Protein AF-A0A9E4PXD3-F1 (afdb_monomer)

Sequence (62 aa):
HGHDYVTVVVEGEGLVVEFDDGTTQENPSSPGTWRYHDDHKVHRVANKSGTRYKNVLIELKS

Radius of gyration: 12.1 Å; Cα contacts (8 Å, |Δi|>4): 125; chains: 1; bounding box: 27×1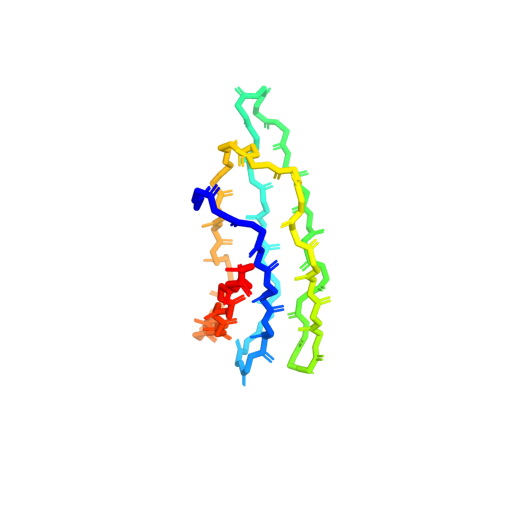6×34 Å

pLDDT: mean 85.93, std 6.62, range [65.88, 94.88]

Foldseek 3Di:
DPAKKKKAWQDDAFKWKADPVRDIDTDGHDHGDMDIDPDPDDIDIDDPDPDDTDIDIGGDDD

Solvent-accessible surface area (backbone atoms only — not comparable to full-atom values): 3829 Å² total; per-residue (Å²): 118,95,56,44,32,36,40,36,30,72,34,44,51,58,35,34,37,37,42,94,88,70,50,72,44,83,41,92,40,44,64,75,42,67,48,81,42,82,76,80,70,86,66,47,77,44,78,77,46,99,62,70,70,42,68,48,78,46,75,58,83,131

Nearest PDB structures (foldseek):
  3lag-assembly1_A  TM=8.853E-01  e=7.491E-03  Rhodopseudomonas palustris CGA009
  4j1x-assembly2_C  TM=7.189E-01  e=1.186E-01  Streptomyces wedmorensis
  5u58-assembly1_D  TM=6.329E-01  e=3.998E-01  Pseudomonas syringae
  1dgw-assembly1_A  TM=6.166E-01  e=5.885E-01  Canavalia ensiformis
  5v27-assembly1_A  TM=5.683E-01  e=1.776E+00  Cupriavidus metallidurans CH34

Mean predicted aligned error: 4.81 Å

Structure (mmCIF, N/CA/C/O backbone):
data_AF-A0A9E4PXD3-F1
#
_entry.id   AF-A0A9E4PXD3-F1
#
loop_
_atom_site.group_PDB
_atom_site.id
_atom_site.type_symbol
_atom_site.label_atom_id
_atom_site.label_alt_id
_atom_site.label_comp_id
_atom_site.label_asym_id
_atom_site.label_entity_id
_atom_site.label_seq_id
_atom_site.pdbx_PDB_ins_code
_atom_site.Cartn_x
_atom_site.Cartn_y
_atom_site.Cartn_z
_atom_site.occupancy
_atom_site.B_iso_or_equiv
_atom_site.auth_seq_id
_atom_site.auth_comp_id
_atom_site.auth_asym_id
_atom_site.auth_atom_id
_atom_site.pdbx_PDB_model_num
ATOM 1 N N . HIS A 1 1 ? 8.955 -6.897 -3.983 1.00 70.88 1 HIS A N 1
ATOM 2 C CA . HIS A 1 1 ? 8.505 -7.199 -5.357 1.00 70.88 1 HIS A CA 1
ATOM 3 C C . HIS A 1 1 ? 9.676 -6.975 -6.294 1.00 70.88 1 HIS A C 1
ATOM 5 O O . HIS A 1 1 ? 10.540 -6.184 -5.940 1.00 70.88 1 HIS A O 1
ATOM 11 N N . GLY A 1 2 ? 9.777 -7.753 -7.375 1.00 81.44 2 GLY A N 1
ATOM 12 C CA . GLY A 1 2 ? 10.923 -7.682 -8.294 1.00 81.44 2 GLY A CA 1
ATOM 13 C C . GLY A 1 2 ? 10.744 -6.659 -9.415 1.00 81.44 2 GLY A C 1
ATOM 14 O O . GLY A 1 2 ? 11.733 -6.162 -9.941 1.00 81.44 2 GLY A O 1
ATOM 15 N N . HIS A 1 3 ? 9.492 -6.343 -9.744 1.00 87.19 3 HIS A N 1
ATOM 16 C CA . HIS A 1 3 ? 9.100 -5.322 -10.705 1.00 87.19 3 HIS A CA 1
ATOM 17 C C . HIS A 1 3 ? 8.384 -4.183 -9.994 1.00 87.19 3 HIS A C 1
ATOM 19 O O . HIS A 1 3 ? 7.795 -4.400 -8.929 1.00 87.19 3 HIS A O 1
ATOM 25 N N . ASP A 1 4 ? 8.369 -3.022 -10.640 1.00 91.75 4 ASP A N 1
ATOM 26 C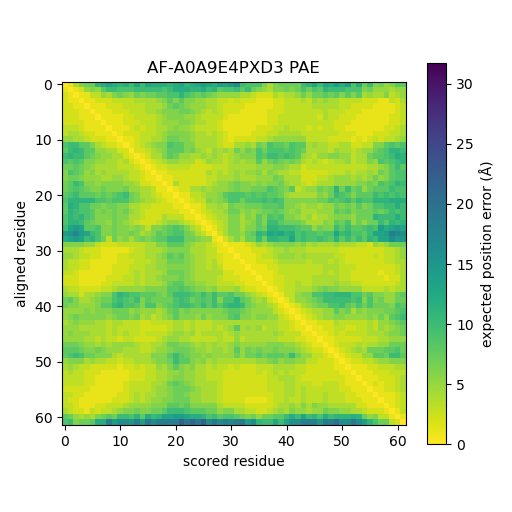 CA . ASP A 1 4 ? 7.549 -1.893 -10.236 1.00 91.75 4 ASP A CA 1
ATOM 27 C C . ASP A 1 4 ? 6.083 -2.311 -10.108 1.00 91.75 4 ASP A C 1
ATOM 29 O O . ASP A 1 4 ? 5.555 -3.136 -10.867 1.00 91.75 4 ASP A O 1
ATOM 33 N N . TYR A 1 5 ? 5.392 -1.719 -9.145 1.00 92.38 5 TYR A N 1
ATOM 34 C CA . TYR A 1 5 ? 4.002 -2.056 -8.882 1.00 92.38 5 TYR A CA 1
ATOM 35 C C . TYR A 1 5 ? 3.213 -0.859 -8.374 1.00 92.38 5 TYR A C 1
ATOM 37 O O . TYR A 1 5 ? 3.744 0.104 -7.822 1.00 92.38 5 TYR A O 1
ATOM 45 N N . VAL A 1 6 ? 1.897 -0.945 -8.533 1.00 93.06 6 VAL A N 1
ATOM 46 C CA . VAL A 1 6 ? 0.946 -0.004 -7.946 1.00 93.06 6 VAL A CA 1
ATOM 47 C C . VAL A 1 6 ? 0.177 -0.709 -6.842 1.00 93.06 6 VAL A C 1
ATOM 49 O O . VAL A 1 6 ? -0.326 -1.815 -7.033 1.00 93.06 6 VAL A O 1
ATOM 52 N N . THR A 1 7 ? 0.044 -0.065 -5.687 1.00 92.75 7 THR A N 1
ATOM 53 C CA . THR A 1 7 ? -0.915 -0.483 -4.659 1.00 92.75 7 THR A CA 1
ATOM 54 C C . THR A 1 7 ? -2.118 0.440 -4.660 1.00 92.75 7 THR A C 1
ATOM 56 O O . THR A 1 7 ? -1.928 1.653 -4.650 1.00 92.75 7 THR A O 1
ATOM 59 N N . VAL A 1 8 ? -3.328 -0.112 -4.590 1.00 94.06 8 VAL A N 1
ATOM 60 C CA . VAL A 1 8 ? -4.582 0.642 -4.426 1.00 94.06 8 VAL A CA 1
ATOM 61 C C . VAL A 1 8 ? -5.272 0.198 -3.142 1.00 94.06 8 VAL A C 1
ATOM 63 O O . VAL A 1 8 ? -5.515 -0.995 -2.956 1.00 94.06 8 VAL A O 1
ATOM 66 N N . VAL A 1 9 ? -5.590 1.136 -2.252 1.00 93.62 9 VAL A N 1
ATOM 67 C CA . VAL A 1 9 ? -6.341 0.852 -1.021 1.00 93.62 9 VAL A CA 1
ATOM 68 C C . VAL A 1 9 ? -7.806 0.610 -1.370 1.00 93.62 9 VAL A C 1
ATOM 70 O O . VAL A 1 9 ? -8.433 1.436 -2.032 1.00 93.62 9 VAL A O 1
ATOM 73 N N . VAL A 1 10 ? -8.362 -0.512 -0.914 1.00 94.44 10 VAL A N 1
ATOM 74 C CA . VAL A 1 10 ? -9.771 -0.876 -1.150 1.00 94.44 10 VAL A CA 1
ATOM 75 C C . VAL A 1 10 ? -10.595 -0.929 0.137 1.00 94.44 10 VAL A C 1
ATOM 77 O O . VAL A 1 10 ? -11.818 -0.881 0.068 1.00 94.44 10 VAL A O 1
ATOM 80 N N . GLU A 1 11 ? -9.949 -1.018 1.301 1.00 92.62 11 GLU A N 1
ATOM 81 C CA . GLU A 1 11 ? -10.606 -1.077 2.610 1.00 92.62 11 GLU A CA 1
ATOM 82 C C . GLU A 1 11 ? -9.645 -0.618 3.717 1.00 92.62 11 GLU A C 1
ATOM 84 O O . GLU A 1 11 ? -8.470 -0.994 3.705 1.00 92.62 11 GLU A O 1
ATOM 89 N N . GLY A 1 12 ? -10.166 0.118 4.699 1.00 85.75 12 GLY A N 1
ATOM 90 C CA . GLY A 1 12 ? -9.438 0.505 5.909 1.00 85.75 12 GLY A CA 1
ATOM 91 C C . GLY A 1 12 ? -8.495 1.693 5.737 1.00 85.75 12 GLY A C 1
ATOM 92 O O . GLY A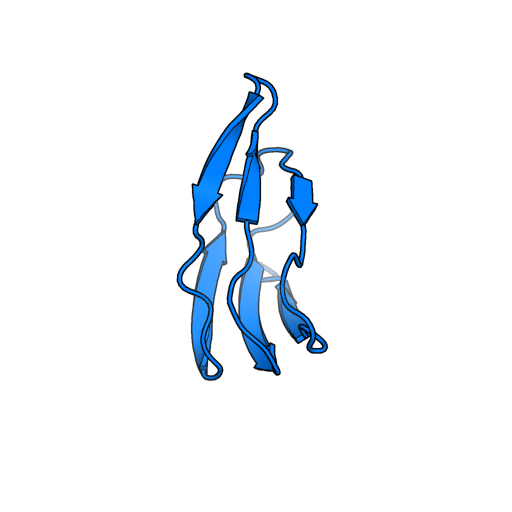 1 12 ? -8.304 2.205 4.633 1.00 85.75 12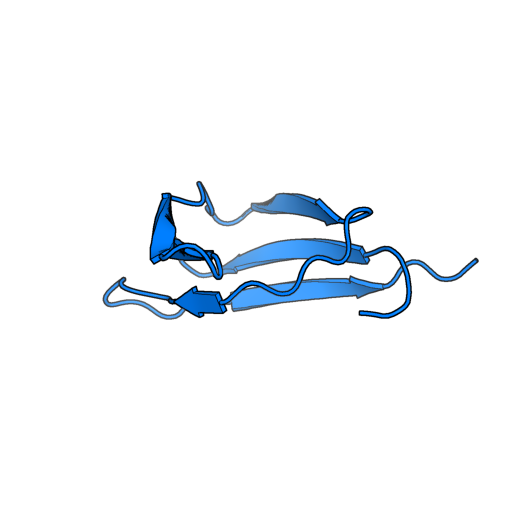 GLY A O 1
ATOM 93 N N . GLU A 1 13 ? -7.928 2.125 6.864 1.00 84.19 13 GLU A N 1
ATOM 94 C CA . GLU A 1 13 ? -7.013 3.262 6.947 1.00 84.19 13 GLU A CA 1
ATOM 95 C C . GLU A 1 13 ? -6.026 3.165 8.113 1.00 84.19 13 GLU A C 1
ATOM 97 O O . GLU A 1 13 ? -6.047 2.201 8.879 1.00 84.19 13 GLU A O 1
ATOM 102 N N . GLY A 1 14 ? -5.146 4.163 8.240 1.00 77.69 14 GLY A N 1
ATOM 103 C CA . GLY A 1 14 ? -4.281 4.308 9.414 1.00 77.69 14 GLY A CA 1
ATOM 104 C C . GLY A 1 14 ? -3.142 3.291 9.476 1.00 77.69 14 GLY A C 1
ATOM 105 O O . GLY A 1 14 ? -2.794 2.799 10.552 1.00 77.69 14 GLY A O 1
ATOM 106 N N . LEU A 1 15 ? -2.557 2.948 8.326 1.00 84.44 15 LEU A N 1
ATOM 107 C CA . LEU A 1 15 ? -1.332 2.158 8.311 1.00 84.44 15 LEU A CA 1
ATOM 108 C C . LEU A 1 15 ? -0.159 2.941 8.898 1.00 84.44 15 LEU A C 1
ATOM 110 O O . LEU A 1 15 ? 0.059 4.107 8.567 1.00 84.44 15 LEU A O 1
ATOM 114 N N . VAL A 1 16 ? 0.659 2.247 9.684 1.00 84.50 16 VAL A N 1
ATOM 115 C CA . VAL A 1 16 ? 1.960 2.745 10.128 1.00 84.50 16 VAL A CA 1
ATOM 116 C C . VAL A 1 16 ? 3.044 1.956 9.409 1.00 84.50 16 VAL A C 1
ATOM 118 O O . VAL A 1 16 ? 3.062 0.723 9.450 1.00 84.50 16 VAL A O 1
ATOM 121 N N . VAL A 1 17 ? 3.931 2.674 8.728 1.00 85.62 17 VAL A N 1
ATOM 122 C CA . VAL A 1 17 ? 5.144 2.115 8.130 1.00 85.62 17 VAL A CA 1
ATOM 123 C C . VAL A 1 17 ? 6.253 2.209 9.161 1.00 85.62 17 VAL A C 1
ATOM 125 O O . VAL A 1 17 ? 6.437 3.259 9.767 1.00 85.62 17 VAL A O 1
ATOM 128 N N . GLU A 1 18 ? 6.970 1.115 9.363 1.00 84.75 18 GLU A N 1
ATOM 129 C CA . GLU A 1 18 ? 8.125 1.030 10.248 1.00 84.75 18 GLU A CA 1
ATOM 130 C C . GLU A 1 18 ? 9.350 0.650 9.408 1.00 84.75 18 GLU A C 1
ATOM 132 O O . GLU A 1 18 ? 9.315 -0.318 8.636 1.00 84.75 18 GLU A O 1
ATOM 137 N N . PHE A 1 19 ? 10.409 1.447 9.537 1.00 81.56 19 PHE A N 1
ATOM 138 C CA . PHE A 1 19 ? 11.669 1.287 8.816 1.00 81.56 19 PHE A CA 1
ATOM 139 C C . PHE A 1 19 ? 12.729 0.606 9.695 1.00 81.56 19 PHE A C 1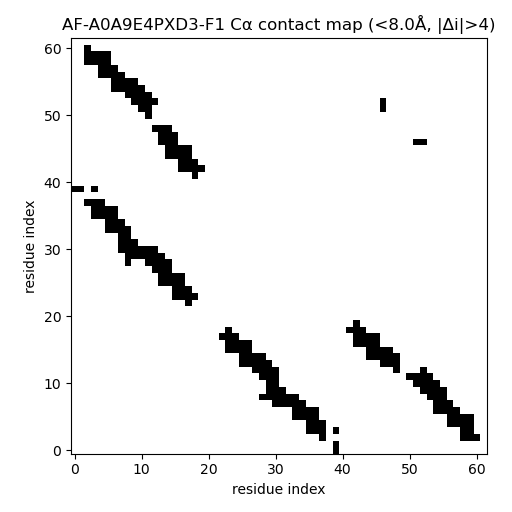
ATOM 141 O O . PHE A 1 19 ? 12.592 0.530 10.917 1.00 81.56 19 PHE A O 1
ATOM 148 N N . ASP A 1 20 ? 13.804 0.118 9.071 1.00 81.75 20 ASP A N 1
ATOM 149 C CA . ASP A 1 20 ? 14.870 -0.638 9.751 1.00 81.75 20 ASP A CA 1
ATOM 150 C C . ASP A 1 20 ? 15.655 0.191 10.782 1.00 81.75 20 ASP A C 1
ATOM 152 O O . ASP A 1 20 ? 16.238 -0.361 11.713 1.00 81.75 20 ASP A O 1
ATOM 156 N N . ASP A 1 21 ? 15.645 1.518 10.653 1.00 83.62 21 ASP A N 1
ATOM 157 C CA . ASP A 1 21 ? 16.229 2.449 11.624 1.00 83.62 21 ASP A CA 1
ATOM 158 C C . ASP A 1 21 ? 15.321 2.703 12.845 1.00 83.62 21 ASP A C 1
ATOM 160 O O . ASP A 1 21 ? 15.661 3.492 13.729 1.00 83.62 21 ASP A O 1
ATOM 164 N N . GLY A 1 22 ? 14.167 2.029 12.908 1.00 80.88 22 GLY A N 1
ATOM 165 C CA . GLY A 1 22 ? 13.172 2.165 13.967 1.00 80.88 22 GLY A CA 1
ATOM 166 C C . GLY A 1 22 ? 12.258 3.381 13.814 1.00 80.88 22 GLY A C 1
ATOM 167 O O . GLY A 1 22 ? 11.388 3.586 14.664 1.00 80.88 22 GLY A O 1
ATOM 168 N N . THR A 1 23 ? 12.412 4.186 12.757 1.00 86.00 23 THR A N 1
ATOM 169 C CA . THR A 1 23 ? 11.497 5.296 12.488 1.00 86.00 23 THR A CA 1
ATOM 170 C C . THR A 1 23 ? 10.143 4.781 12.014 1.00 86.00 23 THR A C 1
ATOM 172 O O . THR A 1 23 ? 10.024 3.736 11.366 1.00 86.00 23 THR A O 1
ATOM 175 N N . THR A 1 24 ? 9.091 5.523 12.361 1.00 84.75 24 THR A N 1
ATOM 176 C CA . THR A 1 24 ? 7.719 5.189 11.981 1.00 84.75 24 THR A CA 1
ATOM 177 C C . THR A 1 24 ? 7.067 6.354 11.265 1.00 84.75 24 THR A C 1
ATOM 179 O O . THR A 1 24 ? 7.197 7.495 11.707 1.00 84.75 24 THR A O 1
ATOM 182 N N . GLN A 1 25 ? 6.317 6.070 10.208 1.00 83.31 25 GLN A N 1
ATOM 183 C CA . GLN A 1 25 ? 5.590 7.070 9.442 1.00 83.31 25 GLN A CA 1
ATOM 184 C C . GLN A 1 25 ? 4.126 6.658 9.303 1.00 83.31 25 GLN A C 1
ATOM 186 O O . GLN A 1 25 ? 3.823 5.531 8.904 1.00 83.31 25 GLN A O 1
ATOM 191 N N . GLU A 1 26 ? 3.212 7.582 9.602 1.00 79.50 26 GLU A N 1
ATOM 192 C CA . GLU A 1 26 ? 1.807 7.405 9.246 1.00 79.50 26 GLU A CA 1
ATOM 193 C C . GLU A 1 26 ? 1.658 7.444 7.728 1.00 79.50 26 GLU A C 1
ATOM 195 O O . GLU A 1 26 ? 2.117 8.369 7.053 1.00 79.50 26 GLU A O 1
ATOM 200 N N . ASN A 1 27 ? 1.023 6.414 7.184 1.00 73.88 27 ASN A N 1
ATOM 201 C CA . ASN A 1 27 ? 0.731 6.329 5.770 1.00 73.88 27 ASN A CA 1
ATOM 202 C C . ASN A 1 27 ? -0.722 6.772 5.555 1.00 73.88 27 ASN A C 1
ATOM 204 O O . ASN A 1 27 ? -1.634 6.050 5.978 1.00 73.88 27 ASN A O 1
ATOM 208 N N . PRO A 1 28 ? -0.961 7.931 4.911 1.00 65.88 28 PRO A N 1
ATOM 209 C CA . PRO A 1 28 ? -2.308 8.384 4.597 1.00 65.88 28 PRO A CA 1
ATOM 210 C C . PRO A 1 28 ? -2.913 7.412 3.583 1.00 65.88 28 PRO A C 1
ATOM 212 O O . PRO A 1 28 ? -2.655 7.468 2.384 1.00 65.88 28 PRO A O 1
ATOM 215 N N . SER A 1 29 ? -3.678 6.455 4.090 1.00 73.56 29 SER A N 1
ATOM 216 C CA . SER A 1 29 ? -4.161 5.306 3.338 1.00 73.56 29 SER A CA 1
ATOM 217 C C . SER A 1 29 ? -5.670 5.233 3.484 1.00 73.56 29 SER A C 1
ATOM 219 O O . SER A 1 29 ? -6.170 4.512 4.320 1.00 73.56 29 SER A O 1
ATOM 221 N N . SER A 1 30 ? -6.406 6.007 2.697 1.00 87.12 30 SER A N 1
ATOM 222 C CA . SER A 1 30 ? -7.867 5.917 2.609 1.00 87.12 30 SER A CA 1
ATOM 223 C C . SER A 1 30 ? -8.281 5.121 1.365 1.00 87.12 30 SER A C 1
ATOM 225 O O . SER A 1 30 ? -7.501 5.046 0.408 1.00 87.12 30 SER A O 1
ATOM 227 N N . PRO A 1 31 ? -9.485 4.516 1.329 1.00 91.75 31 PRO A N 1
ATOM 228 C CA . PRO A 1 31 ? -9.980 3.836 0.134 1.00 91.75 31 PRO A CA 1
ATOM 229 C C . PRO A 1 31 ? -9.909 4.728 -1.113 1.00 91.75 31 PRO A C 1
ATOM 231 O O . PRO A 1 31 ? -10.334 5.881 -1.089 1.00 91.75 31 PRO A O 1
ATOM 234 N N . GLY A 1 32 ? -9.367 4.186 -2.205 1.00 90.44 32 GLY A N 1
ATOM 235 C CA . GLY A 1 32 ? -9.117 4.916 -3.452 1.00 90.44 32 GLY A CA 1
ATOM 236 C C . GLY A 1 32 ? -7.732 5.565 -3.548 1.00 90.44 32 GLY A C 1
ATOM 237 O O . GLY A 1 32 ? -7.298 5.889 -4.655 1.00 90.44 32 GLY A O 1
ATOM 238 N N . THR A 1 33 ? -6.995 5.693 -2.441 1.00 91.31 33 THR A N 1
ATOM 239 C CA . THR A 1 33 ? -5.590 6.113 -2.487 1.00 91.31 33 THR A CA 1
ATOM 240 C C . THR A 1 33 ? -4.755 5.053 -3.189 1.00 91.31 33 THR A C 1
ATOM 242 O O . THR A 1 33 ? -4.882 3.852 -2.930 1.00 91.31 33 THR A O 1
ATOM 245 N N . TRP A 1 34 ? -3.876 5.504 -4.077 1.00 91.88 34 TRP A N 1
ATOM 246 C CA . TRP A 1 34 ? -2.947 4.650 -4.796 1.00 91.88 34 TRP A CA 1
ATOM 247 C C .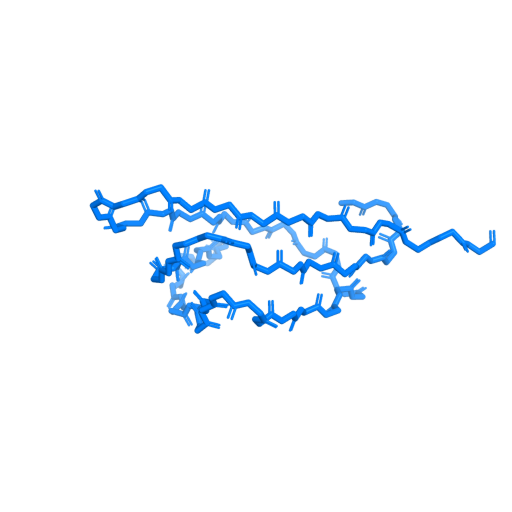 TRP A 1 34 ? -1.516 5.151 -4.636 1.00 91.88 34 TRP A C 1
ATOM 249 O O . TRP A 1 34 ? -1.273 6.330 -4.382 1.00 91.88 34 TRP A O 1
ATOM 259 N N . ARG A 1 35 ? -0.561 4.234 -4.773 1.00 89.81 35 ARG A N 1
ATOM 260 C CA . ARG A 1 35 ? 0.868 4.539 -4.725 1.00 89.81 35 ARG A CA 1
ATOM 261 C C . ARG A 1 35 ? 1.600 3.701 -5.755 1.00 89.81 35 ARG A C 1
ATOM 263 O O . ARG A 1 35 ? 1.394 2.491 -5.805 1.00 89.81 35 ARG A O 1
ATOM 270 N N . TYR A 1 36 ? 2.428 4.360 -6.551 1.00 91.94 36 TYR A N 1
ATOM 271 C CA . TYR A 1 36 ? 3.417 3.717 -7.404 1.00 91.94 36 TYR A CA 1
ATOM 272 C C . TYR A 1 36 ? 4.692 3.475 -6.594 1.00 91.94 36 TYR A C 1
ATOM 274 O O . TYR A 1 36 ? 5.095 4.333 -5.805 1.00 91.94 36 TYR A O 1
ATOM 282 N N . HIS A 1 37 ? 5.269 2.289 -6.754 1.00 89.12 37 HIS A N 1
ATOM 283 C CA . HIS A 1 37 ? 6.483 1.857 -6.077 1.00 89.12 37 HIS A CA 1
ATOM 284 C C . HIS A 1 37 ? 7.514 1.470 -7.137 1.00 89.12 37 HIS A C 1
ATOM 286 O O . HIS A 1 37 ? 7.353 0.452 -7.807 1.00 89.12 37 HIS A O 1
ATOM 292 N N . ASP A 1 38 ? 8.540 2.304 -7.260 1.00 88.50 38 ASP A N 1
ATOM 293 C CA . ASP A 1 38 ? 9.781 2.110 -8.024 1.00 88.50 38 ASP A CA 1
ATOM 294 C C . ASP A 1 38 ? 10.989 1.860 -7.094 1.00 88.50 38 ASP A C 1
ATOM 296 O O . ASP A 1 38 ? 11.988 1.255 -7.482 1.00 88.50 38 ASP A O 1
ATOM 300 N N . ASP A 1 39 ? 10.888 2.297 -5.834 1.00 80.25 39 ASP A N 1
ATOM 301 C CA . ASP A 1 39 ? 11.867 2.056 -4.775 1.00 80.25 39 ASP A CA 1
ATOM 302 C C . ASP A 1 39 ? 11.513 0.791 -3.969 1.00 80.25 39 ASP A C 1
ATOM 304 O O . ASP A 1 39 ? 10.627 0.781 -3.110 1.00 80.25 39 ASP A O 1
ATOM 308 N N . HIS A 1 40 ? 12.225 -0.304 -4.239 1.00 80.38 40 HIS A N 1
ATOM 309 C CA . HIS A 1 40 ? 11.972 -1.636 -3.673 1.00 80.38 40 HIS A CA 1
ATOM 310 C C . HIS A 1 40 ? 12.558 -1.853 -2.267 1.00 80.38 40 HIS A C 1
ATOM 312 O O . HIS A 1 40 ? 13.081 -2.928 -1.956 1.00 80.38 40 HIS A O 1
ATOM 318 N N . LYS A 1 41 ? 12.474 -0.850 -1.391 1.00 76.38 41 LYS A N 1
ATOM 319 C C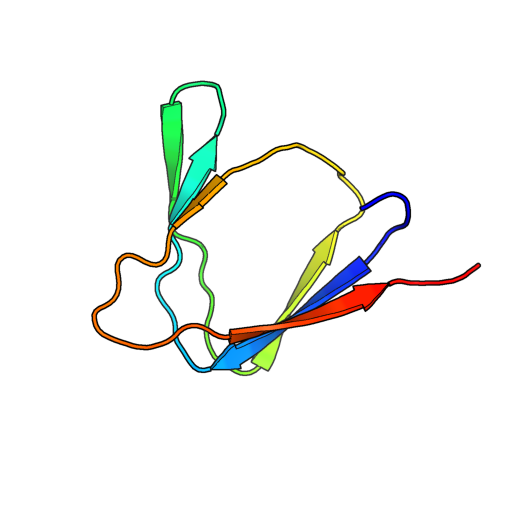A . LYS A 1 41 ? 12.972 -0.971 -0.015 1.00 76.38 41 LYS A CA 1
ATOM 320 C C . LYS A 1 41 ? 12.131 -1.931 0.814 1.00 76.38 41 LYS A C 1
ATOM 322 O O . LYS A 1 41 ? 10.898 -1.868 0.825 1.00 76.38 41 LYS A O 1
ATOM 327 N N . VAL A 1 42 ? 12.819 -2.783 1.570 1.00 79.94 42 VAL A N 1
ATOM 328 C CA . VAL A 1 42 ? 12.196 -3.596 2.616 1.00 79.94 42 VAL A CA 1
ATOM 329 C C . VAL A 1 42 ? 11.686 -2.653 3.704 1.00 79.94 42 VAL A C 1
ATOM 331 O O . VAL A 1 42 ? 12.408 -1.779 4.171 1.00 79.94 42 VAL A O 1
ATOM 334 N N . HIS A 1 43 ? 10.417 -2.795 4.060 1.00 80.00 43 HIS A N 1
ATOM 335 C CA . HIS A 1 43 ? 9.781 -2.051 5.139 1.00 80.00 43 HIS A CA 1
ATOM 336 C C . HIS A 1 43 ? 8.694 -2.923 5.764 1.00 80.00 43 HIS A C 1
ATOM 338 O O . HIS A 1 43 ? 8.138 -3.811 5.108 1.00 80.00 43 HIS A O 1
ATOM 344 N N . ARG A 1 44 ? 8.374 -2.672 7.035 1.00 85.38 44 ARG A N 1
ATOM 345 C CA . ARG A 1 44 ? 7.263 -3.336 7.717 1.00 85.38 44 ARG A CA 1
ATOM 346 C C . ARG A 1 44 ? 6.053 -2.417 7.712 1.00 85.38 44 ARG A C 1
ATOM 348 O O . ARG A 1 44 ? 6.144 -1.254 8.081 1.00 85.38 44 ARG A O 1
ATOM 355 N N . VAL A 1 45 ? 4.900 -2.950 7.327 1.00 86.38 45 VAL A N 1
ATOM 356 C CA . VAL A 1 45 ? 3.623 -2.234 7.405 1.00 86.38 45 VAL A CA 1
ATOM 357 C C . VAL A 1 45 ? 2.770 -2.884 8.483 1.00 86.38 45 VAL A C 1
ATOM 359 O O . VAL A 1 45 ? 2.497 -4.082 8.417 1.00 86.38 45 VAL A O 1
ATOM 362 N N . ALA A 1 46 ? 2.346 -2.100 9.472 1.00 86.44 46 ALA A N 1
ATOM 363 C CA . ALA A 1 46 ? 1.472 -2.547 10.546 1.00 86.44 46 ALA A CA 1
ATOM 364 C C . ALA A 1 46 ? 0.121 -1.827 10.465 1.00 86.44 46 ALA A C 1
ATOM 366 O O . ALA A 1 46 ? 0.051 -0.597 10.479 1.00 86.44 46 ALA A O 1
ATOM 367 N N . ASN A 1 47 ? -0.964 -2.601 10.423 1.00 85.25 47 ASN A N 1
ATOM 368 C CA . ASN A 1 47 ? -2.299 -2.067 10.657 1.00 85.25 47 ASN A CA 1
ATOM 369 C C . ASN A 1 47 ? -2.516 -1.945 12.171 1.00 85.25 47 ASN A C 1
ATOM 371 O O . ASN A 1 47 ? -2.671 -2.958 12.850 1.00 85.25 47 ASN A O 1
ATOM 375 N N . LYS A 1 48 ? -2.494 -0.713 12.690 1.00 83.12 48 LYS A N 1
ATOM 376 C CA . LYS A 1 48 ? -2.758 -0.415 14.110 1.00 83.12 48 LYS A CA 1
ATOM 377 C C . LYS A 1 48 ? -4.199 0.051 14.356 1.00 83.12 48 LYS A C 1
ATOM 379 O O . LYS A 1 48 ? -4.535 0.416 15.480 1.00 83.12 48 LYS A O 1
ATOM 384 N N . SER A 1 49 ? -5.047 0.042 13.326 1.00 83.06 49 SER A N 1
ATOM 385 C CA . SER A 1 49 ? -6.467 0.358 13.464 1.00 83.06 49 SER A CA 1
ATOM 386 C C . SER A 1 49 ? -7.254 -0.821 14.057 1.00 83.06 49 SER A C 1
ATOM 388 O O . SER A 1 49 ? -6.802 -1.967 14.058 1.00 83.06 49 SER A O 1
ATOM 390 N N . GLY A 1 50 ? -8.464 -0.540 14.549 1.00 87.06 50 GLY A N 1
ATOM 391 C CA . GLY A 1 50 ? -9.417 -1.566 14.990 1.00 87.06 50 GLY A CA 1
ATOM 392 C C . GLY A 1 50 ? -10.198 -2.226 13.847 1.00 87.06 50 GLY A C 1
ATOM 393 O O . GLY A 1 50 ? -11.104 -3.016 14.109 1.00 87.06 50 GLY A O 1
ATOM 394 N N . THR A 1 51 ? -9.897 -1.885 12.591 1.00 86.88 51 THR A N 1
ATOM 395 C CA . THR A 1 51 ? -10.630 -2.343 11.408 1.00 86.88 51 THR A CA 1
ATOM 396 C C . THR A 1 51 ? -9.708 -3.073 10.439 1.00 86.88 51 THR A C 1
ATOM 398 O O . THR A 1 51 ? -8.479 -3.009 10.512 1.00 86.88 51 THR A O 1
ATOM 401 N N . ARG A 1 52 ? -10.300 -3.848 9.529 1.00 91.06 52 ARG A N 1
ATOM 402 C CA . ARG A 1 52 ? -9.539 -4.550 8.500 1.00 91.06 52 ARG A CA 1
ATOM 403 C C . ARG A 1 52 ? -8.962 -3.542 7.505 1.00 91.06 52 ARG A C 1
ATOM 405 O O . ARG A 1 52 ? -9.665 -2.660 7.028 1.00 91.06 52 ARG A O 1
ATOM 412 N N . TYR A 1 53 ? -7.698 -3.747 7.146 1.00 92.12 53 TYR A N 1
ATOM 413 C CA . TYR A 1 53 ? -7.052 -3.075 6.025 1.00 92.12 53 TYR A CA 1
ATOM 414 C C . TYR A 1 53 ? -6.917 -4.034 4.839 1.00 92.12 53 TYR A C 1
ATOM 416 O O . TYR A 1 53 ? -6.550 -5.202 5.013 1.00 92.12 53 TYR A O 1
ATOM 424 N N . LYS A 1 54 ? -7.185 -3.543 3.627 1.00 93.38 54 LYS A N 1
ATOM 425 C CA . LYS A 1 54 ? -6.972 -4.280 2.380 1.00 93.38 54 LYS A CA 1
ATOM 426 C C . LYS A 1 54 ? -6.509 -3.333 1.278 1.00 93.38 54 LYS A C 1
ATOM 428 O O . LYS A 1 54 ? -7.132 -2.306 1.011 1.00 93.38 54 LYS A O 1
ATOM 433 N N . ASN A 1 55 ? -5.466 -3.743 0.568 1.00 93.25 55 ASN A N 1
ATOM 434 C CA . ASN A 1 55 ? -5.067 -3.156 -0.701 1.00 93.25 55 ASN A CA 1
ATOM 435 C C . ASN A 1 55 ? -4.989 -4.234 -1.792 1.00 93.25 55 ASN A C 1
ATOM 437 O O . ASN A 1 55 ? -5.055 -5.436 -1.524 1.00 93.25 55 ASN A O 1
ATOM 441 N N . VAL A 1 56 ? -4.894 -3.782 -3.036 1.00 94.88 56 VAL A N 1
ATOM 442 C CA . VAL A 1 56 ? -4.582 -4.611 -4.199 1.00 94.88 56 VAL A CA 1
ATOM 443 C C . VAL A 1 56 ? -3.224 -4.175 -4.716 1.00 94.88 56 VAL A C 1
ATOM 445 O O . VAL A 1 56 ? -2.996 -2.979 -4.879 1.00 94.88 56 VAL A O 1
A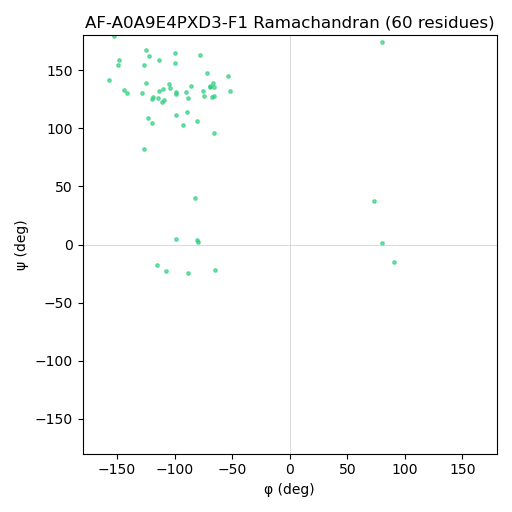TOM 448 N N . LEU A 1 57 ? -2.343 -5.138 -4.973 1.00 93.44 57 LEU A N 1
ATOM 449 C CA 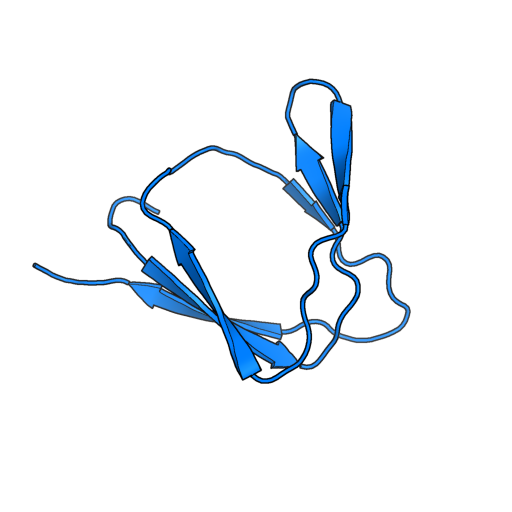. LEU A 1 57 ? -1.077 -4.915 -5.657 1.00 93.44 57 LEU A CA 1
ATOM 450 C C . LEU A 1 57 ? -1.216 -5.305 -7.126 1.00 93.44 57 LEU A C 1
ATOM 452 O O . LEU A 1 57 ? -1.682 -6.400 -7.440 1.00 93.44 57 LEU A O 1
ATOM 456 N N . ILE A 1 58 ? -0.799 -4.406 -8.008 1.00 94.50 58 ILE A N 1
ATOM 457 C CA . ILE A 1 58 ? -0.804 -4.575 -9.456 1.00 94.50 58 ILE A CA 1
ATOM 458 C C . ILE A 1 58 ? 0.645 -4.462 -9.917 1.00 94.50 58 ILE A C 1
ATOM 460 O O . ILE A 1 58 ? 1.209 -3.370 -9.932 1.00 94.50 58 ILE A O 1
ATOM 464 N N . GLU A 1 59 ? 1.255 -5.596 -10.246 1.00 92.94 59 GLU A N 1
ATOM 465 C CA . GLU A 1 59 ? 2.616 -5.645 -10.783 1.00 92.94 59 GLU A CA 1
ATOM 466 C C . GLU A 1 59 ? 2.619 -5.195 -12.249 1.00 92.94 59 GLU A C 1
ATOM 468 O O . GLU A 1 59 ? 1.781 -5.638 -13.043 1.00 92.94 59 GLU A O 1
ATOM 473 N N . LEU A 1 60 ? 3.540 -4.301 -12.605 1.00 90.12 60 LEU A N 1
ATOM 474 C CA . LEU A 1 60 ? 3.673 -3.781 -13.960 1.00 90.12 60 LEU A CA 1
ATOM 475 C C . LEU A 1 60 ? 4.611 -4.692 -14.751 1.00 90.12 60 LEU A C 1
ATOM 477 O O . LEU A 1 60 ? 5.799 -4.798 -14.453 1.00 90.12 60 LEU A O 1
ATOM 481 N N . LYS A 1 61 ? 4.066 -5.367 -15.764 1.00 84.56 61 LYS A N 1
ATOM 482 C CA . LYS A 1 61 ? 4.856 -6.187 -16.685 1.00 84.56 61 LYS A CA 1
ATOM 483 C C . LYS A 1 61 ? 5.341 -5.323 -17.842 1.00 84.56 61 LYS A C 1
ATOM 485 O O . LYS A 1 61 ? 4.520 -4.667 -18.486 1.00 84.56 61 LYS A O 1
ATOM 490 N N . SER A 1 62 ? 6.649 -5.339 -18.077 1.00 69.44 62 SER A N 1
ATOM 491 C CA . SER A 1 62 ? 7.290 -4.812 -19.282 1.00 69.44 62 SER A CA 1
ATOM 492 C C . SER A 1 62 ? 7.393 -5.856 -20.387 1.00 69.44 62 SER A C 1
ATOM 494 O O . SER A 1 62 ? 7.367 -7.072 -20.079 1.00 69.44 62 SER A O 1
#

Secondary structure (DSSP, 8-state):
--S-EEEEEEE---EEEE-TTS-EEEE---TT-EEEE------EEEE-SSS--EEEEEE---